Protein AF-A0A376EAD0-F1 (afdb_monomer)

Sequence (135 aa):
MKKTINVSNQGATLDTGRRNFLKLGGIGLAMAGLTLIGCDDDNDFGMTDNGPVFDLGTGDVGVLNYAYALEQLEADFYTKVVNNFYSGISSVERDLFTDLYHHEVIHRDFFKAAITGATTNILPTLEFKYPNVNF

Secondary structure (DSSP, 8-state):
-PPPP------------HHHHHHHHHHHHHHHHHHHHH---SS-------S------SHHHHHHHHHHHHHHHHHHHHHHHHHSPPTT--HHHHHHHHHHHHHHHHHHHHHHHHHHHH-S--PPPP----TT---

InterPro domains:
  IPR009078 Ferritin-like superfamily [SSF47240] (62-120)

Organism: Chryseobacterium carnipullorum (NCBI:txid1124835)

pLDDT: mean 79.0, std 20.99, range [40.53, 98.62]

Mean predicted aligned error: 15.54 Å

Structure (mmCIF, N/CA/C/O backbone):
data_AF-A0A376EAD0-F1
#
_entry.id   AF-A0A376EAD0-F1
#
loop_
_atom_site.group_PDB
_atom_site.id
_atom_site.type_symbol
_atom_site.label_atom_id
_atom_site.label_alt_id
_atom_site.label_comp_id
_atom_site.label_asym_id
_atom_site.label_entity_id
_atom_site.label_seq_id
_atom_site.pdbx_PDB_ins_code
_atom_site.Cartn_x
_atom_site.Cartn_y
_atom_site.Cartn_z
_atom_site.occupancy
_atom_site.B_iso_or_equiv
_atom_site.auth_seq_id
_atom_site.auth_comp_id
_atom_site.auth_asym_id
_atom_site.auth_atom_id
_atom_site.pdbx_PDB_model_num
ATOM 1 N N . MET A 1 1 ? -58.093 40.739 -10.030 1.00 44.81 1 MET A N 1
ATOM 2 C CA . MET A 1 1 ? -57.533 39.697 -10.920 1.00 44.81 1 MET A CA 1
ATOM 3 C C . MET A 1 1 ? -56.111 39.388 -10.465 1.00 44.81 1 MET A C 1
ATOM 5 O O . MET A 1 1 ? -55.276 40.280 -10.511 1.00 44.81 1 MET A O 1
ATOM 9 N N . LYS A 1 2 ? -55.853 38.185 -9.931 1.00 42.62 2 LYS A N 1
ATOM 10 C CA . LYS A 1 2 ? -54.508 37.761 -9.498 1.00 42.62 2 LYS A CA 1
ATOM 11 C C . LYS A 1 2 ? -53.690 37.365 -10.732 1.00 42.62 2 LYS A C 1
ATOM 13 O O . LYS A 1 2 ? -54.131 36.507 -11.489 1.00 42.62 2 LYS A O 1
ATOM 18 N N . LYS A 1 3 ? -52.526 37.988 -10.936 1.00 47.72 3 LYS A N 1
ATOM 19 C CA . LYS A 1 3 ? -51.526 37.519 -11.906 1.00 47.72 3 LYS A CA 1
ATOM 20 C C . LYS A 1 3 ? -50.803 36.319 -11.299 1.00 47.72 3 LYS A C 1
ATOM 22 O O . LYS A 1 3 ? -50.146 36.462 -10.272 1.00 47.72 3 LYS A O 1
ATOM 27 N N . THR A 1 4 ? -50.932 35.159 -11.929 1.00 53.41 4 THR A N 1
ATOM 28 C CA . THR A 1 4 ? -50.135 33.974 -11.605 1.00 53.41 4 THR A CA 1
ATOM 29 C C . THR A 1 4 ? -48.791 34.096 -12.315 1.00 53.41 4 THR A C 1
ATOM 31 O O . THR A 1 4 ? -48.750 34.252 -13.535 1.00 53.41 4 THR A O 1
ATOM 34 N N . ILE A 1 5 ? -47.698 34.070 -11.555 1.00 57.00 5 ILE A N 1
ATOM 35 C CA . ILE A 1 5 ? -46.342 33.981 -12.099 1.00 57.00 5 ILE A CA 1
ATOM 36 C C . ILE A 1 5 ? -46.033 32.496 -12.297 1.00 57.00 5 ILE A C 1
ATOM 38 O O . ILE A 1 5 ? -46.026 31.739 -11.330 1.00 57.00 5 ILE A O 1
ATOM 42 N N . ASN A 1 6 ? -45.789 32.081 -13.539 1.00 50.78 6 ASN A N 1
ATOM 43 C CA . ASN A 1 6 ? -45.278 30.746 -13.838 1.00 50.78 6 ASN A CA 1
ATOM 44 C C . ASN A 1 6 ? -43.752 30.774 -13.743 1.00 50.78 6 ASN A C 1
ATOM 46 O O . ASN A 1 6 ? -43.093 31.428 -14.550 1.00 50.78 6 ASN A O 1
ATOM 50 N N . VAL A 1 7 ? -43.200 30.062 -12.763 1.00 54.56 7 VAL A N 1
ATOM 51 C CA . VAL A 1 7 ? -41.757 29.825 -12.657 1.00 54.56 7 VAL A CA 1
ATOM 52 C C . VAL A 1 7 ? -41.439 28.549 -13.432 1.00 54.56 7 VAL A C 1
ATOM 54 O O . VAL A 1 7 ? -41.779 27.450 -13.000 1.00 54.56 7 VAL A O 1
ATOM 57 N N . SER A 1 8 ? -40.819 28.698 -14.603 1.00 53.62 8 SER A N 1
ATOM 58 C CA . SER A 1 8 ? -40.234 27.579 -15.345 1.00 53.62 8 SER A CA 1
ATOM 59 C C . SER A 1 8 ? -38.950 27.162 -14.643 1.00 53.62 8 SER A C 1
ATOM 61 O O . SER A 1 8 ? -37.937 27.855 -14.731 1.00 53.62 8 SER A O 1
ATOM 63 N N . ASN A 1 9 ? -38.990 26.036 -13.935 1.00 55.09 9 ASN A N 1
ATOM 64 C CA . ASN A 1 9 ? -37.794 25.439 -13.365 1.00 55.09 9 ASN A CA 1
ATOM 65 C C . ASN A 1 9 ? -37.097 24.619 -14.462 1.00 55.09 9 ASN A C 1
ATOM 67 O O . ASN A 1 9 ? -37.188 23.396 -14.499 1.00 55.09 9 ASN A O 1
ATOM 71 N N . GLN A 1 10 ? -36.389 25.294 -15.371 1.00 50.47 10 GLN A N 1
ATOM 72 C CA . GLN A 1 10 ? -35.324 24.662 -16.161 1.00 50.47 10 GLN A CA 1
ATOM 73 C C . GLN A 1 10 ? -34.096 24.471 -15.256 1.00 50.47 10 GLN A C 1
ATOM 75 O O . GLN A 1 10 ? -33.015 24.992 -15.503 1.00 50.47 10 GLN A O 1
ATOM 80 N N . GLY A 1 11 ? -34.300 23.767 -14.143 1.00 43.50 11 GLY A N 1
ATOM 81 C CA . GLY A 1 11 ? -33.235 23.271 -13.293 1.00 43.50 11 GLY A CA 1
ATOM 82 C C . GLY A 1 11 ? -32.808 21.931 -13.857 1.00 43.50 11 GLY A C 1
ATOM 83 O O . GLY A 1 11 ? -33.640 21.034 -13.984 1.00 43.50 11 GLY A O 1
ATOM 84 N N . ALA A 1 12 ? -31.537 21.830 -14.241 1.00 48.84 12 ALA A N 1
ATOM 85 C CA . ALA A 1 12 ? -30.898 20.601 -14.677 1.00 48.84 12 ALA A CA 1
ATOM 86 C C . ALA A 1 12 ? -31.404 19.413 -13.851 1.00 48.84 12 ALA A C 1
ATOM 88 O O . ALA A 1 12 ? -31.233 19.365 -12.631 1.00 48.84 12 ALA A O 1
ATOM 89 N N . THR A 1 13 ? -32.047 18.461 -14.522 1.00 49.56 13 THR A N 1
ATOM 90 C CA . THR A 1 13 ? -32.358 17.163 -13.938 1.00 49.56 13 THR A CA 1
ATOM 91 C C . THR A 1 13 ? -31.032 16.439 -13.755 1.00 49.56 13 THR A C 1
ATOM 93 O O . THR A 1 13 ? -30.590 15.689 -14.625 1.00 49.56 13 THR A O 1
ATOM 96 N N . LEU A 1 14 ? -30.347 16.714 -12.648 1.00 54.28 14 LEU A N 1
ATOM 97 C CA . LEU A 1 14 ? -29.260 15.872 -12.186 1.00 54.28 14 LEU A CA 1
ATOM 98 C C . LEU A 1 14 ? -29.912 14.589 -11.679 1.00 54.28 14 LEU A C 1
ATOM 100 O O . LEU A 1 14 ? -30.237 14.454 -10.499 1.00 54.28 14 LEU A O 1
ATOM 104 N N . ASP A 1 15 ? -30.149 13.660 -12.603 1.00 54.31 15 ASP A N 1
ATOM 105 C CA . ASP A 1 15 ? -30.403 12.263 -12.280 1.00 54.31 15 ASP A CA 1
ATOM 106 C C . ASP A 1 15 ? -29.133 11.715 -11.614 1.00 54.31 15 ASP A C 1
ATOM 108 O O . ASP A 1 15 ? -28.195 11.216 -12.244 1.00 54.31 15 ASP A O 1
ATOM 112 N N . THR A 1 16 ? -29.032 11.970 -10.312 1.00 60.84 16 THR A N 1
ATOM 113 C CA . THR A 1 16 ? -27.813 11.760 -9.537 1.00 60.84 16 THR A CA 1
ATOM 114 C C . THR A 1 16 ? -27.879 10.366 -8.936 1.00 60.84 16 THR A C 1
ATOM 116 O O . THR A 1 16 ? -27.987 10.175 -7.727 1.00 60.84 16 THR A O 1
ATOM 119 N N . GLY A 1 17 ? -27.833 9.350 -9.798 1.00 64.94 17 GLY A N 1
ATOM 120 C CA . GLY A 1 17 ? -27.558 7.993 -9.345 1.00 64.94 17 GLY A CA 1
ATOM 121 C C . GLY A 1 17 ? -26.221 7.970 -8.594 1.00 64.94 17 GLY A C 1
ATOM 122 O O . GLY A 1 17 ? -25.265 8.623 -9.013 1.00 64.94 17 GLY A O 1
ATOM 123 N N . ARG A 1 18 ? -26.114 7.190 -7.508 1.00 65.00 18 ARG A N 1
ATOM 124 C CA . ARG A 1 18 ? -24.875 7.035 -6.704 1.00 65.00 18 ARG A CA 1
ATOM 125 C C . ARG A 1 18 ? -23.624 6.771 -7.562 1.00 65.00 18 ARG A C 1
ATOM 127 O O . ARG A 1 18 ? -22.531 7.215 -7.235 1.00 65.00 18 ARG A O 1
ATOM 134 N N . ARG A 1 19 ? -23.803 6.101 -8.705 1.00 67.25 19 ARG A N 1
ATOM 135 C CA . ARG A 1 19 ? -22.758 5.830 -9.707 1.00 67.25 19 ARG A CA 1
ATOM 136 C C . ARG A 1 19 ? -22.295 7.084 -10.459 1.00 67.25 19 ARG A C 1
ATOM 138 O O . ARG A 1 19 ? -21.119 7.182 -10.779 1.00 67.25 19 ARG A O 1
ATOM 145 N N . ASN A 1 20 ? -23.186 8.036 -10.728 1.00 61.62 20 ASN A N 1
ATOM 146 C CA . ASN A 1 20 ? -22.835 9.319 -11.339 1.00 61.62 20 ASN A CA 1
ATOM 147 C C . ASN A 1 20 ? -22.179 10.268 -10.334 1.00 61.62 20 ASN A C 1
ATOM 149 O O . ASN A 1 20 ? -21.270 10.990 -10.721 1.00 61.62 20 ASN A O 1
ATOM 153 N N . PHE A 1 21 ? -22.565 10.215 -9.055 1.00 68.25 21 PHE A N 1
ATOM 154 C CA . PHE A 1 21 ? -21.861 10.942 -7.995 1.00 68.25 21 PHE A CA 1
ATOM 155 C C . PHE A 1 21 ? -20.411 10.458 -7.848 1.00 68.25 21 PHE A C 1
ATOM 157 O O . PHE A 1 21 ? -19.502 11.277 -7.839 1.00 68.25 21 PHE A O 1
ATOM 164 N N . LEU A 1 22 ? -20.176 9.139 -7.829 1.00 68.19 22 LEU A N 1
ATOM 165 C CA . LEU A 1 22 ? -18.817 8.581 -7.775 1.00 68.19 22 LEU A CA 1
ATOM 166 C C . LEU A 1 22 ? -18.011 8.855 -9.051 1.00 68.19 22 LEU A C 1
ATOM 168 O O . LEU A 1 22 ? -16.821 9.124 -8.964 1.00 68.19 22 LEU A O 1
ATOM 172 N N . LYS A 1 23 ? -18.638 8.845 -10.235 1.00 60.50 23 LYS A N 1
ATOM 173 C CA . LYS A 1 23 ? -17.961 9.230 -11.485 1.00 60.50 23 LYS A CA 1
ATOM 174 C C . LYS A 1 23 ? -17.588 10.710 -11.504 1.00 60.50 23 LYS A C 1
ATOM 176 O O . LYS A 1 23 ? -16.476 11.042 -11.888 1.00 60.50 23 LYS A O 1
ATOM 181 N N . LEU A 1 24 ? -18.498 11.589 -11.090 1.00 58.22 24 LEU A N 1
ATOM 182 C CA . LEU A 1 24 ? -18.262 13.032 -11.089 1.00 58.22 24 LEU A CA 1
ATOM 183 C C . LEU A 1 24 ? -17.289 13.443 -9.972 1.00 58.22 24 LEU A C 1
ATOM 185 O O . LEU A 1 24 ? -16.423 14.277 -10.204 1.00 58.22 24 LEU A O 1
ATOM 189 N N . GLY A 1 25 ? -17.379 12.809 -8.799 1.00 59.06 25 GLY A N 1
ATOM 190 C CA . GLY A 1 25 ? -16.431 12.976 -7.697 1.00 59.06 25 GLY A CA 1
ATOM 191 C C . GLY A 1 25 ? -15.050 12.395 -8.011 1.00 59.06 25 GLY A C 1
ATOM 192 O O . GLY A 1 25 ? -14.050 13.060 -7.774 1.00 59.06 25 GLY A O 1
ATOM 193 N N . GLY A 1 26 ? -14.985 11.203 -8.614 1.00 59.22 26 GLY A N 1
ATOM 194 C CA . GLY A 1 26 ? -13.729 10.552 -9.000 1.00 59.22 26 GLY A CA 1
ATOM 195 C C . GLY A 1 26 ? -12.989 11.292 -10.116 1.00 59.22 26 GLY A C 1
ATOM 196 O O . GLY A 1 26 ? -11.794 11.539 -9.998 1.00 59.22 26 GLY A O 1
ATOM 197 N N . ILE A 1 27 ? -13.699 11.726 -11.165 1.00 57.53 27 ILE A N 1
ATOM 198 C CA . ILE A 1 27 ? -13.109 12.552 -12.233 1.00 57.53 27 ILE A CA 1
ATOM 199 C C . ILE A 1 27 ? -12.746 13.942 -11.695 1.00 57.53 27 ILE A C 1
ATOM 201 O O . ILE A 1 27 ? -11.688 14.464 -12.029 1.00 57.53 27 ILE A O 1
ATOM 205 N N . GLY A 1 28 ? -13.582 14.536 -10.839 1.00 55.84 28 GLY A N 1
ATOM 206 C CA . GLY A 1 28 ? -13.325 15.850 -10.249 1.00 55.84 28 GLY A CA 1
ATOM 207 C C . GLY A 1 28 ? -12.076 15.882 -9.366 1.00 55.84 28 GLY A C 1
ATOM 208 O O . GLY A 1 28 ? -11.267 16.794 -9.505 1.00 55.84 28 GLY A O 1
ATOM 209 N N . LEU A 1 29 ? -11.882 14.873 -8.511 1.00 56.69 29 LEU A N 1
ATOM 210 C CA . LEU A 1 29 ? -10.699 14.764 -7.651 1.00 56.69 29 LEU A CA 1
ATOM 211 C C . LEU A 1 29 ? -9.432 14.431 -8.447 1.00 56.69 29 LEU A C 1
ATOM 213 O O . LEU A 1 29 ? -8.399 15.050 -8.208 1.00 56.69 29 LEU A O 1
ATOM 217 N N . ALA A 1 30 ? -9.512 13.523 -9.427 1.00 55.94 30 ALA A N 1
ATOM 218 C CA . ALA A 1 30 ? -8.368 13.188 -10.273 1.00 55.94 30 ALA A CA 1
ATOM 219 C C . ALA A 1 30 ? -7.915 14.388 -11.121 1.00 55.94 30 ALA A C 1
ATOM 221 O O . ALA A 1 30 ? -6.725 14.675 -11.187 1.00 55.94 30 ALA A O 1
ATOM 222 N N . MET A 1 31 ? -8.854 15.131 -11.719 1.00 52.78 31 MET A N 1
ATOM 223 C CA . MET A 1 31 ? -8.532 16.306 -12.533 1.00 52.78 31 MET A CA 1
ATOM 224 C C . MET A 1 31 ? -8.031 17.473 -11.679 1.00 52.78 31 MET A C 1
ATOM 226 O O . MET A 1 31 ? -7.024 18.069 -12.037 1.00 52.78 31 MET A O 1
ATOM 230 N N . ALA A 1 32 ? -8.670 17.776 -10.542 1.00 54.75 32 ALA A N 1
ATOM 231 C CA . ALA A 1 32 ? -8.211 18.848 -9.656 1.00 54.75 32 ALA A CA 1
ATOM 232 C C . ALA A 1 32 ? -6.832 18.541 -9.047 1.00 54.75 32 ALA A C 1
ATOM 234 O O . ALA A 1 32 ? -5.982 19.426 -8.996 1.00 54.75 32 ALA A O 1
ATOM 235 N N . GLY A 1 33 ? -6.581 17.286 -8.652 1.00 55.50 33 GLY A N 1
ATOM 236 C CA . GLY A 1 33 ? -5.270 16.840 -8.178 1.00 55.50 33 GLY A CA 1
ATOM 237 C C . GLY A 1 33 ? -4.187 16.965 -9.251 1.00 55.50 33 GLY A C 1
ATOM 238 O O . GLY A 1 33 ? -3.127 17.522 -8.985 1.00 55.50 33 GLY A O 1
ATOM 239 N N . LEU A 1 34 ? -4.470 16.543 -10.489 1.00 55.72 34 LEU A N 1
ATOM 240 C CA . LEU A 1 34 ? -3.508 16.642 -11.591 1.00 55.72 34 LEU A CA 1
ATOM 241 C C . LEU A 1 34 ? -3.261 18.093 -12.036 1.00 55.72 34 LEU A C 1
ATOM 243 O O . LEU A 1 34 ? -2.145 18.419 -12.418 1.00 55.72 34 LEU A O 1
ATOM 247 N N . THR A 1 35 ? -4.262 18.981 -11.966 1.00 57.44 35 THR A N 1
ATOM 248 C CA . THR A 1 35 ? -4.092 20.404 -12.320 1.00 57.44 35 THR A CA 1
ATOM 249 C C . THR A 1 35 ? -3.399 21.220 -11.233 1.00 57.44 35 THR A C 1
ATOM 251 O O . THR A 1 35 ? -2.720 22.181 -11.565 1.00 57.44 35 THR A O 1
ATOM 254 N N . LEU A 1 36 ? -3.538 20.850 -9.954 1.00 55.09 36 LEU A N 1
ATOM 255 C CA . LEU A 1 36 ? -2.813 21.504 -8.855 1.00 55.09 36 LEU A CA 1
ATOM 256 C C . LEU A 1 36 ? -1.356 21.025 -8.742 1.00 55.09 36 LEU A C 1
ATOM 258 O O . LEU A 1 36 ? -0.538 21.727 -8.164 1.00 55.09 36 LEU A O 1
ATOM 262 N N . ILE A 1 37 ? -1.024 19.856 -9.301 1.00 56.31 37 ILE A N 1
ATOM 263 C CA . ILE A 1 37 ? 0.360 19.358 -9.412 1.00 56.31 37 ILE A CA 1
ATOM 264 C C . ILE A 1 37 ? 0.986 19.745 -10.768 1.00 56.31 37 ILE A C 1
ATOM 266 O O . ILE A 1 37 ? 2.200 19.871 -10.875 1.00 56.31 37 ILE A O 1
ATOM 270 N N . GLY A 1 38 ? 0.172 19.927 -11.813 1.00 52.59 38 GLY A N 1
ATOM 271 C CA . GLY A 1 38 ? 0.619 20.163 -13.192 1.00 52.59 38 GLY A CA 1
ATOM 272 C C . GLY A 1 38 ? 0.589 21.617 -13.673 1.00 52.59 38 GLY A C 1
ATOM 273 O O . GLY A 1 38 ? 0.950 21.872 -14.819 1.00 52.59 38 GLY A O 1
ATOM 274 N N . CYS A 1 39 ? 0.142 22.566 -12.849 1.00 55.97 39 CYS A N 1
ATOM 275 C CA . CYS A 1 39 ? 0.218 23.997 -13.145 1.00 55.97 39 CYS A CA 1
ATOM 276 C C . CYS A 1 39 ? 0.876 24.743 -11.988 1.00 55.97 39 CYS A C 1
ATOM 278 O O . CYS A 1 39 ? 0.216 25.503 -11.293 1.00 55.97 39 CYS A O 1
ATOM 280 N N . ASP A 1 40 ? 2.175 24.529 -11.826 1.00 45.41 40 ASP A N 1
ATOM 281 C CA . ASP A 1 40 ? 3.089 25.604 -11.458 1.00 45.41 40 ASP A CA 1
ATOM 282 C C . ASP A 1 40 ? 4.371 25.398 -12.274 1.00 45.41 40 ASP A C 1
ATOM 284 O O . ASP A 1 40 ? 5.026 24.362 -12.184 1.00 45.41 40 ASP A O 1
ATOM 288 N N . ASP A 1 41 ? 4.685 26.382 -13.120 1.00 52.78 41 ASP A N 1
ATOM 289 C CA . ASP A 1 41 ? 5.960 26.508 -13.854 1.00 52.78 41 ASP A CA 1
ATOM 290 C C . ASP A 1 41 ? 7.067 27.083 -12.938 1.00 52.78 41 ASP A C 1
ATOM 292 O O . ASP A 1 41 ? 8.156 27.453 -13.385 1.00 52.78 41 ASP A O 1
ATOM 296 N N . ASP A 1 42 ? 6.787 27.160 -11.636 1.00 48.03 42 ASP A N 1
ATOM 297 C CA . ASP A 1 42 ? 7.727 27.578 -10.617 1.00 48.03 42 ASP A CA 1
ATOM 298 C C . ASP A 1 42 ? 8.451 26.340 -10.087 1.00 48.03 42 ASP A C 1
ATOM 300 O O . ASP A 1 42 ? 7.881 25.434 -9.480 1.00 48.03 42 ASP A O 1
ATOM 304 N N . ASN A 1 43 ? 9.750 26.318 -10.371 1.00 48.72 43 ASN A N 1
ATOM 305 C CA . ASN A 1 43 ? 10.728 25.272 -10.080 1.00 48.72 43 ASN A CA 1
ATOM 306 C C . ASN A 1 43 ? 11.004 25.097 -8.571 1.00 48.72 43 ASN A C 1
ATOM 308 O O . ASN A 1 43 ? 12.156 24.968 -8.170 1.00 48.72 43 ASN A O 1
ATOM 312 N N . ASP A 1 44 ? 9.965 25.128 -7.743 1.00 44.25 44 ASP A N 1
ATOM 313 C CA . ASP A 1 44 ? 10.037 25.135 -6.284 1.00 44.25 44 ASP A CA 1
ATOM 314 C C . ASP A 1 44 ? 9.026 24.154 -5.664 1.00 44.25 44 ASP A C 1
ATOM 316 O O . ASP A 1 44 ? 8.573 24.312 -4.527 1.00 44.25 44 ASP A O 1
ATOM 320 N N . PHE A 1 45 ? 8.776 23.023 -6.338 1.00 42.16 45 PHE A N 1
ATOM 321 C CA . PHE A 1 45 ? 8.647 21.785 -5.572 1.00 42.16 45 PHE A CA 1
ATOM 322 C C . PHE A 1 45 ? 10.008 21.529 -4.934 1.00 42.16 45 PHE A C 1
ATOM 324 O O . PHE A 1 45 ? 10.846 20.806 -5.472 1.00 42.16 45 PHE A O 1
ATOM 331 N N . GLY A 1 46 ? 10.226 22.153 -3.777 1.00 40.53 46 GLY A N 1
ATOM 332 C CA . GLY A 1 46 ? 11.277 21.809 -2.840 1.00 40.53 46 GLY A CA 1
ATOM 333 C C . GLY A 1 46 ? 11.041 20.389 -2.345 1.00 40.53 46 GLY A C 1
ATOM 334 O O . GLY A 1 46 ? 10.667 20.175 -1.192 1.00 40.53 46 GLY A O 1
ATOM 335 N N . MET A 1 47 ? 11.251 19.408 -3.225 1.00 42.69 47 MET A N 1
ATOM 336 C CA . MET A 1 47 ? 11.552 18.047 -2.848 1.00 42.69 47 MET A CA 1
ATOM 337 C C . MET A 1 47 ? 12.806 18.183 -2.010 1.00 42.69 47 MET A C 1
ATOM 339 O O . MET A 1 47 ? 13.895 18.429 -2.520 1.00 42.69 47 MET A O 1
ATOM 343 N N . THR A 1 48 ? 12.612 18.201 -0.695 1.00 41.03 48 THR A N 1
ATOM 344 C CA . THR A 1 48 ? 13.724 18.353 0.218 1.00 41.03 48 THR A CA 1
ATOM 345 C C . THR A 1 48 ? 14.597 17.131 -0.007 1.00 41.03 48 THR A C 1
ATOM 347 O O . THR A 1 48 ? 14.192 16.013 0.309 1.00 41.03 48 THR A O 1
ATOM 350 N N . ASP A 1 49 ? 15.743 17.3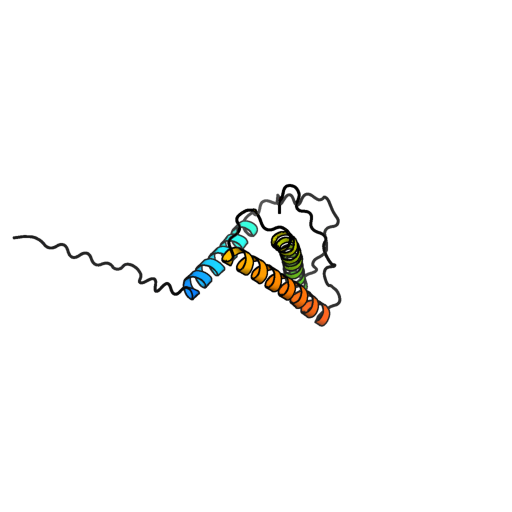56 -0.639 1.00 47.72 49 ASP A N 1
ATOM 351 C CA . ASP A 1 49 ? 16.717 16.348 -1.029 1.00 47.72 49 ASP A CA 1
ATOM 352 C C . ASP A 1 49 ? 17.350 15.773 0.247 1.00 47.72 49 ASP A C 1
ATOM 354 O O . ASP A 1 49 ? 18.367 16.247 0.746 1.00 47.72 49 ASP A O 1
ATOM 358 N N . ASN A 1 50 ? 16.642 14.837 0.880 1.00 47.16 50 ASN A N 1
ATOM 359 C CA . ASN A 1 50 ? 16.986 14.263 2.183 1.00 47.16 50 ASN A CA 1
ATOM 360 C C . ASN A 1 50 ? 17.017 12.727 2.153 1.00 47.16 50 ASN A C 1
ATOM 362 O O . ASN A 1 50 ? 16.901 12.074 3.192 1.00 47.16 50 ASN A O 1
ATOM 366 N N . GLY A 1 51 ? 17.188 12.120 0.981 1.00 55.00 51 GLY A N 1
ATOM 367 C CA . GLY A 1 51 ? 17.316 10.672 0.871 1.00 55.00 51 GLY A CA 1
ATOM 368 C C . GLY A 1 51 ? 17.640 10.212 -0.544 1.00 55.00 51 GLY A C 1
ATOM 369 O O . GLY A 1 51 ? 17.588 11.014 -1.472 1.00 55.00 51 GLY A O 1
ATOM 370 N N . PRO A 1 52 ? 17.983 8.926 -0.730 1.00 55.75 52 PRO A N 1
ATOM 371 C CA . PRO A 1 52 ? 18.139 8.368 -2.063 1.00 55.75 52 PRO A CA 1
ATOM 372 C C . PRO A 1 52 ? 16.830 8.567 -2.834 1.00 55.75 52 PRO A C 1
ATOM 374 O O . PRO A 1 52 ? 15.794 8.025 -2.454 1.00 55.75 52 PRO A O 1
ATOM 377 N N . VAL A 1 53 ? 16.873 9.365 -3.901 1.00 63.97 53 VAL A N 1
ATOM 378 C CA . VAL A 1 53 ? 15.780 9.450 -4.871 1.00 63.97 53 VAL A CA 1
ATOM 379 C C . VAL A 1 53 ? 15.628 8.052 -5.469 1.00 63.97 53 VAL A C 1
ATOM 381 O O . VAL A 1 53 ? 16.525 7.569 -6.161 1.00 63.97 53 VAL A O 1
ATOM 384 N N . PHE A 1 54 ? 14.542 7.354 -5.136 1.00 73.00 54 PHE A N 1
ATOM 385 C CA . PHE A 1 54 ? 14.270 6.042 -5.713 1.00 73.00 54 PHE A CA 1
ATOM 386 C C . PHE A 1 54 ? 13.836 6.237 -7.168 1.00 73.00 54 PHE A C 1
ATOM 388 O O . PHE A 1 54 ? 12.855 6.928 -7.440 1.00 73.00 54 PHE A O 1
ATOM 395 N N . ASP A 1 55 ? 14.595 5.658 -8.097 1.00 82.81 55 ASP A N 1
ATOM 396 C CA . ASP A 1 55 ? 14.311 5.741 -9.527 1.00 82.81 55 ASP A CA 1
ATOM 397 C C . ASP A 1 55 ? 13.051 4.934 -9.864 1.00 82.81 55 ASP A C 1
ATOM 399 O O . ASP A 1 55 ? 12.995 3.718 -9.672 1.00 82.81 55 ASP A O 1
ATOM 403 N N . LEU A 1 56 ? 12.032 5.629 -10.362 1.00 87.81 56 LEU A N 1
ATOM 404 C CA . LEU A 1 56 ? 10.778 5.022 -10.799 1.00 87.81 56 LEU A CA 1
ATOM 405 C C . LEU A 1 56 ? 10.923 4.373 -12.185 1.00 87.81 56 LEU A C 1
ATOM 407 O O . LEU A 1 56 ? 10.131 3.504 -12.549 1.00 87.81 56 LEU A O 1
ATOM 411 N N . GLY A 1 57 ? 11.939 4.757 -12.958 1.00 87.00 57 GLY A N 1
ATOM 412 C CA . GLY A 1 57 ? 12.076 4.444 -14.372 1.00 87.00 57 GLY A CA 1
ATOM 413 C C . GLY A 1 57 ? 11.347 5.452 -15.266 1.00 87.00 57 GLY A C 1
ATOM 414 O O . GLY A 1 57 ? 10.993 6.555 -14.857 1.00 87.00 57 GLY A O 1
ATOM 415 N N . THR A 1 58 ? 11.125 5.079 -16.529 1.00 87.38 58 THR A N 1
ATOM 416 C CA . THR A 1 58 ? 10.511 5.951 -17.546 1.00 87.38 58 THR A CA 1
ATOM 417 C C . THR A 1 58 ? 9.363 5.257 -18.278 1.00 87.38 58 THR A C 1
ATOM 419 O O . THR A 1 58 ? 9.218 4.032 -18.221 1.00 87.38 58 THR A O 1
ATOM 422 N N . GLY A 1 59 ? 8.532 6.047 -18.965 1.00 92.25 59 GLY A N 1
ATOM 423 C CA . GLY A 1 59 ? 7.381 5.550 -19.722 1.00 92.25 59 GLY A CA 1
ATOM 424 C C . GLY A 1 59 ? 6.361 4.820 -18.843 1.00 92.25 59 GLY A C 1
ATOM 425 O O . GLY A 1 59 ? 6.218 5.125 -17.659 1.00 92.25 59 GLY A O 1
ATOM 426 N N . ASP A 1 60 ? 5.678 3.831 -19.419 1.00 93.88 60 ASP A N 1
ATOM 427 C CA . ASP A 1 60 ? 4.602 3.095 -18.743 1.00 93.88 60 ASP A CA 1
ATOM 428 C C . ASP A 1 60 ? 5.086 2.367 -17.481 1.00 93.88 60 ASP A C 1
ATOM 430 O O . ASP A 1 60 ? 4.390 2.348 -16.470 1.00 93.88 60 ASP A O 1
ATOM 434 N N . VAL A 1 61 ? 6.309 1.822 -17.496 1.00 92.69 61 VAL A N 1
ATOM 435 C CA . VAL A 1 61 ? 6.907 1.181 -16.311 1.00 92.69 61 VAL A CA 1
ATOM 436 C C . VAL A 1 61 ? 7.108 2.196 -15.188 1.00 92.69 61 VAL A C 1
ATOM 438 O O . VAL A 1 61 ? 6.828 1.877 -14.037 1.00 92.69 61 VAL A O 1
ATOM 441 N N . GLY A 1 62 ? 7.530 3.422 -15.516 1.00 93.50 62 GLY A N 1
ATOM 442 C C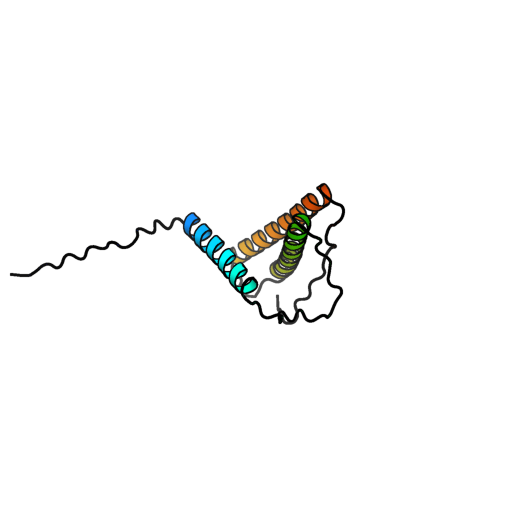A . GLY A 1 62 ? 7.648 4.515 -14.549 1.00 93.50 62 GLY A CA 1
AT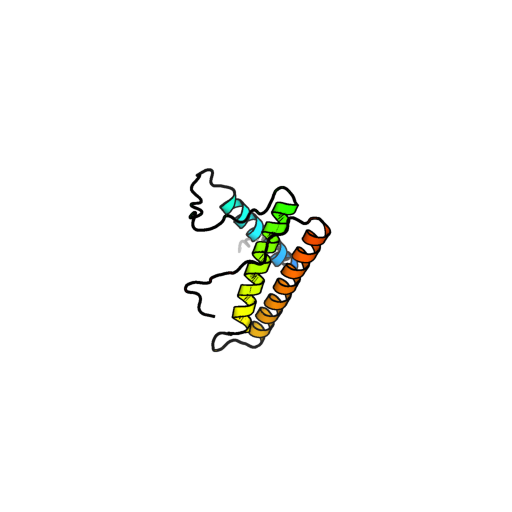OM 443 C C . GLY A 1 62 ? 6.319 4.858 -13.883 1.00 93.50 62 GLY A C 1
ATOM 444 O O . GLY A 1 62 ? 6.241 4.9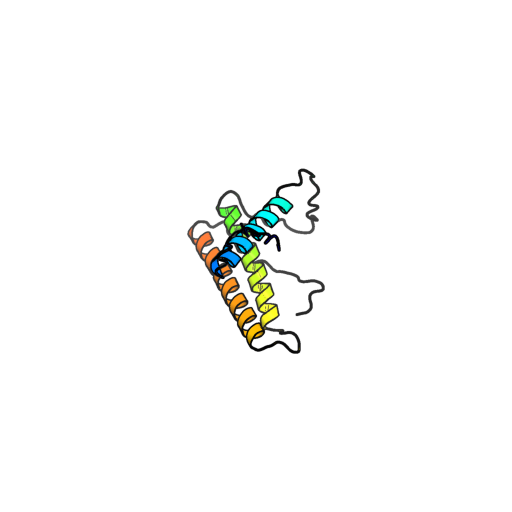49 -12.659 1.00 93.50 62 GLY A O 1
ATOM 445 N N . VAL A 1 63 ? 5.254 4.964 -14.681 1.00 95.56 63 VAL A N 1
ATOM 446 C CA . VAL A 1 63 ? 3.893 5.213 -14.178 1.00 95.56 63 VAL A CA 1
ATOM 447 C C . VAL A 1 63 ? 3.415 4.066 -13.284 1.00 95.56 63 VAL A C 1
ATOM 449 O O . VAL A 1 63 ? 2.846 4.310 -12.222 1.00 95.56 63 VAL A O 1
ATOM 452 N N . LEU A 1 64 ? 3.678 2.815 -13.669 1.00 96.19 64 LEU A N 1
ATOM 453 C CA . LEU A 1 64 ? 3.304 1.649 -12.866 1.00 96.19 64 LEU A CA 1
ATOM 454 C C . LEU A 1 64 ? 4.115 1.545 -11.568 1.00 96.19 64 LEU A C 1
ATOM 456 O O . LEU A 1 64 ? 3.541 1.226 -10.533 1.00 96.19 64 LEU A O 1
ATOM 460 N N . ASN A 1 65 ? 5.418 1.842 -11.586 1.00 95.94 65 ASN A N 1
ATOM 461 C CA . ASN A 1 65 ? 6.238 1.896 -10.372 1.00 95.94 65 ASN A CA 1
ATOM 462 C C . ASN A 1 65 ? 5.790 3.022 -9.437 1.00 95.94 65 ASN A C 1
ATOM 464 O O . ASN A 1 65 ? 5.797 2.836 -8.223 1.00 95.94 65 ASN A O 1
ATOM 468 N N . TYR A 1 66 ? 5.366 4.164 -9.985 1.00 95.62 66 TYR A N 1
ATOM 469 C CA . TYR A 1 66 ? 4.774 5.237 -9.194 1.00 95.62 66 TYR A CA 1
ATOM 470 C C . TYR A 1 66 ? 3.471 4.790 -8.523 1.00 95.62 66 TYR A C 1
ATOM 472 O O . TYR A 1 66 ? 3.338 4.929 -7.309 1.00 95.62 66 TYR A O 1
ATOM 480 N N . ALA A 1 67 ? 2.548 4.183 -9.278 1.00 97.12 67 ALA A N 1
ATOM 481 C CA . ALA A 1 67 ? 1.323 3.617 -8.714 1.00 97.12 67 ALA A CA 1
ATOM 482 C C . ALA A 1 67 ? 1.650 2.580 -7.630 1.00 97.12 67 ALA A C 1
ATOM 484 O O . ALA A 1 67 ? 1.174 2.685 -6.508 1.00 97.12 67 ALA A O 1
ATOM 485 N N . TYR A 1 68 ? 2.569 1.654 -7.906 1.00 97.56 68 TYR A N 1
ATOM 486 C CA . TYR A 1 68 ? 3.013 0.659 -6.935 1.00 97.56 68 TYR A CA 1
ATOM 487 C C . TYR A 1 68 ? 3.600 1.277 -5.654 1.00 97.56 68 TYR A C 1
ATOM 489 O O . TYR A 1 68 ? 3.390 0.735 -4.571 1.00 97.56 68 TYR A O 1
ATOM 497 N N . ALA A 1 69 ? 4.310 2.406 -5.740 1.00 96.62 69 ALA A N 1
ATOM 498 C CA . ALA A 1 69 ? 4.792 3.129 -4.563 1.00 96.62 69 ALA A CA 1
ATOM 499 C C . ALA A 1 69 ? 3.636 3.639 -3.686 1.00 96.62 69 ALA A C 1
ATOM 501 O O . ALA A 1 69 ? 3.699 3.514 -2.462 1.00 96.62 69 ALA A O 1
ATOM 502 N N . LEU A 1 70 ? 2.588 4.187 -4.311 1.00 97.44 70 LEU A N 1
ATOM 503 C CA . LEU A 1 70 ? 1.392 4.666 -3.617 1.00 97.44 70 LEU A CA 1
ATOM 504 C C . LEU A 1 70 ? 0.643 3.511 -2.949 1.00 97.44 70 LEU A C 1
ATOM 506 O O . LEU A 1 70 ? 0.368 3.585 -1.757 1.00 97.44 70 LEU A O 1
ATOM 510 N N . GLU A 1 71 ? 0.434 2.400 -3.652 1.00 98.25 71 GLU A N 1
ATOM 511 C CA . GLU A 1 71 ? -0.253 1.238 -3.072 1.00 98.25 71 GLU A CA 1
ATOM 512 C C . GLU A 1 71 ? 0.527 0.628 -1.896 1.00 98.25 71 GLU A C 1
ATOM 514 O O . GLU A 1 71 ? -0.052 0.151 -0.922 1.00 98.25 71 GLU A O 1
ATOM 519 N N . GLN A 1 72 ? 1.866 0.653 -1.939 1.00 98.25 72 GLN A N 1
ATOM 520 C CA . GLN A 1 72 ? 2.684 0.256 -0.789 1.00 98.25 72 GLN A CA 1
ATOM 521 C C . GLN A 1 72 ? 2.456 1.170 0.424 1.00 98.25 72 GLN A C 1
ATOM 523 O O . GLN A 1 72 ? 2.375 0.668 1.549 1.00 98.25 72 GLN A O 1
ATOM 528 N N . LEU A 1 73 ? 2.351 2.485 0.200 1.00 97.69 73 LEU A N 1
ATOM 529 C CA . LEU A 1 73 ? 2.085 3.473 1.247 1.00 97.69 73 LEU A CA 1
ATOM 530 C C . LEU A 1 73 ? 0.703 3.268 1.858 1.00 97.69 73 LEU A C 1
ATOM 532 O O . LEU A 1 73 ? 0.569 3.269 3.082 1.00 97.69 73 LEU A O 1
ATOM 536 N N . GLU A 1 74 ? -0.317 3.098 1.023 1.00 98.25 74 GLU A N 1
ATOM 537 C CA . GLU A 1 74 ? 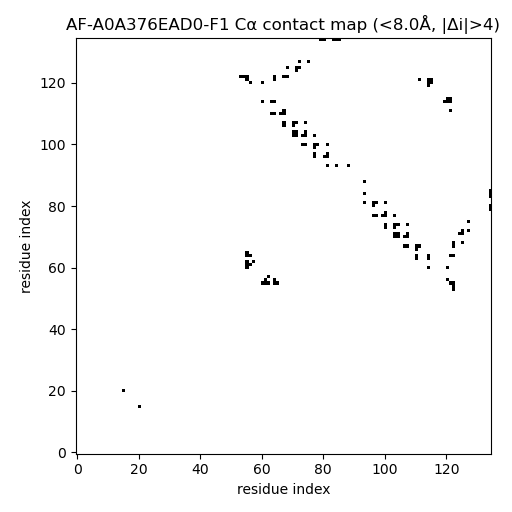-1.698 2.947 1.470 1.00 98.25 74 GLU A CA 1
ATOM 538 C C . GLU A 1 74 ? -1.903 1.607 2.186 1.00 98.25 74 GLU A C 1
ATOM 540 O O . GLU A 1 74 ? -2.501 1.572 3.265 1.00 98.25 74 GLU A O 1
ATOM 545 N N . ALA A 1 75 ? -1.304 0.521 1.68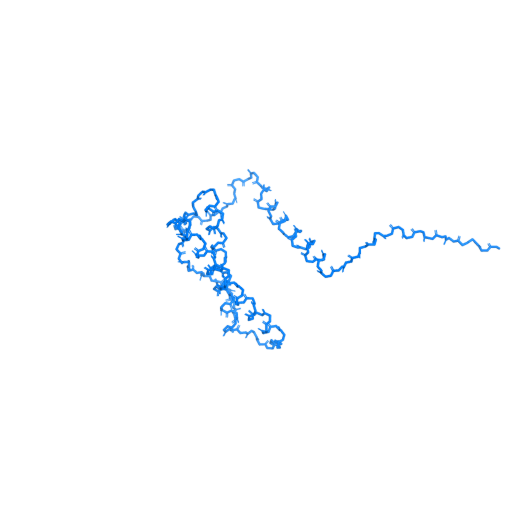4 1.00 98.50 75 ALA A N 1
ATOM 546 C CA . ALA A 1 75 ? -1.320 -0.771 2.361 1.00 98.50 75 ALA A CA 1
ATOM 547 C C . ALA A 1 75 ? -0.655 -0.710 3.749 1.00 98.50 75 ALA A C 1
ATOM 549 O O . ALA A 1 75 ? -1.215 -1.249 4.708 1.00 98.50 75 ALA A O 1
ATOM 550 N N . ASP A 1 76 ? 0.507 -0.057 3.903 1.00 98.38 76 ASP A N 1
ATOM 551 C CA . ASP A 1 76 ? 1.133 0.108 5.228 1.00 98.38 76 ASP A CA 1
ATOM 552 C C . ASP A 1 76 ? 0.294 1.015 6.140 1.00 98.38 76 ASP A C 1
ATOM 554 O O . ASP A 1 76 ? 0.073 0.684 7.307 1.00 98.38 76 ASP A O 1
ATOM 558 N N . PHE A 1 77 ? -0.250 2.111 5.606 1.00 98.31 77 PHE A N 1
ATOM 559 C CA . PHE A 1 77 ? -1.101 3.029 6.360 1.00 98.31 77 PHE A CA 1
ATOM 560 C C . PHE A 1 77 ? -2.346 2.326 6.912 1.00 98.31 77 PHE A C 1
ATOM 562 O O . PHE A 1 77 ? -2.571 2.333 8.126 1.00 98.31 77 PHE A O 1
ATOM 569 N N . TYR A 1 78 ? -3.130 1.657 6.062 1.00 98.31 78 TYR A N 1
ATOM 570 C CA . TYR A 1 78 ? -4.336 0.962 6.510 1.00 98.31 78 TYR A CA 1
ATOM 571 C C . TYR A 1 78 ? -4.022 -0.252 7.381 1.00 98.31 78 TYR A C 1
ATOM 573 O O . TYR A 1 78 ? -4.801 -0.544 8.285 1.00 98.31 78 TYR A O 1
ATOM 581 N N . THR A 1 79 ? -2.858 -0.893 7.215 1.00 98.25 79 THR A N 1
ATOM 582 C CA . THR A 1 79 ? -2.376 -1.896 8.181 1.00 98.25 79 THR A CA 1
ATOM 583 C C . THR A 1 79 ? -2.274 -1.294 9.583 1.00 98.25 79 THR A C 1
ATOM 585 O O . THR A 1 79 ? -2.692 -1.922 10.556 1.00 98.25 79 THR A O 1
ATOM 588 N N . LYS A 1 80 ? -1.734 -0.077 9.726 1.00 97.12 80 LYS A N 1
ATOM 589 C CA . LYS A 1 80 ? -1.637 0.583 11.039 1.00 97.12 80 LYS A CA 1
ATOM 590 C C . LYS A 1 80 ? -3.010 0.968 11.589 1.00 97.12 80 LYS A C 1
ATOM 592 O O . LYS A 1 80 ? -3.235 0.752 12.779 1.00 97.12 80 LYS A O 1
ATOM 597 N N . VAL A 1 81 ? -3.922 1.444 10.734 1.00 97.19 81 VAL A N 1
ATOM 598 C CA . VAL A 1 81 ? -5.309 1.795 11.103 1.00 97.19 81 VAL A CA 1
ATOM 599 C C . VAL A 1 81 ? -6.078 0.583 11.630 1.00 97.19 81 VAL A C 1
ATOM 601 O O . VAL A 1 81 ? -6.643 0.645 12.717 1.00 97.19 81 VAL A O 1
ATOM 604 N N . VAL A 1 82 ? -6.089 -0.546 10.911 1.00 97.88 82 VAL A N 1
ATOM 605 C CA . VAL A 1 82 ? -6.885 -1.717 11.335 1.00 97.88 82 VAL A CA 1
ATOM 606 C C . VAL A 1 82 ? -6.329 -2.404 12.583 1.00 97.88 82 VAL A C 1
ATOM 608 O O . VAL A 1 82 ? -7.065 -3.087 13.295 1.00 97.88 82 VAL A O 1
ATOM 611 N N . ASN A 1 83 ? -5.041 -2.204 12.874 1.00 97.31 83 ASN A N 1
ATOM 612 C CA . ASN A 1 83 ? -4.401 -2.703 14.090 1.00 97.31 83 ASN A CA 1
ATOM 613 C C . ASN A 1 83 ? -4.558 -1.764 15.294 1.00 97.31 83 ASN A C 1
ATOM 615 O O . ASN A 1 83 ? -4.354 -2.200 16.425 1.00 97.31 83 ASN A O 1
ATOM 619 N N . ASN A 1 84 ? -4.930 -0.502 15.072 1.00 96.69 84 ASN A N 1
ATOM 620 C CA . ASN A 1 84 ? -5.120 0.497 16.119 1.00 96.69 84 ASN A CA 1
ATOM 621 C C . ASN A 1 84 ? -6.346 1.344 15.767 1.00 96.69 84 ASN A C 1
ATOM 623 O O . ASN A 1 84 ? -6.240 2.448 15.253 1.00 96.69 84 ASN A O 1
ATOM 627 N N . PHE A 1 85 ? -7.544 0.801 15.984 1.00 95.56 85 PHE A N 1
ATOM 628 C CA . PHE A 1 85 ? -8.751 1.597 15.786 1.00 95.56 85 PHE A CA 1
ATOM 629 C C . PHE A 1 85 ? -8.896 2.647 16.894 1.00 95.56 85 PHE A C 1
ATOM 631 O O . PHE A 1 85 ? -8.705 2.345 18.076 1.00 95.56 85 PHE A O 1
ATOM 638 N N . TYR A 1 86 ? -9.332 3.853 16.527 1.00 93.62 86 TYR A N 1
ATOM 639 C CA . TYR A 1 86 ? -9.615 4.908 17.495 1.00 93.62 86 TYR A CA 1
ATOM 640 C C . TYR A 1 86 ? -10.768 4.536 18.440 1.00 93.62 86 TYR A C 1
ATOM 642 O O . TYR A 1 86 ? -11.678 3.765 18.122 1.00 93.62 86 TYR A O 1
ATOM 650 N N . SER A 1 87 ? -10.745 5.130 19.633 1.00 95.81 87 SER A N 1
ATOM 651 C CA . SER A 1 87 ? -11.766 4.892 20.653 1.00 95.81 87 SER A CA 1
ATOM 652 C C . SER A 1 87 ? -13.154 5.339 20.183 1.00 95.81 87 SER A C 1
ATOM 654 O O . SER A 1 87 ? -13.329 6.465 19.722 1.00 95.81 87 SER A O 1
ATOM 656 N N . GLY A 1 88 ? -14.152 4.468 20.346 1.00 96.56 88 GLY A N 1
ATOM 657 C CA . GLY A 1 88 ? -15.542 4.752 19.976 1.00 96.56 88 GLY A CA 1
ATOM 658 C C . GLY A 1 88 ? -15.897 4.477 18.512 1.00 96.56 88 GLY A C 1
ATOM 659 O O . GLY A 1 88 ? -17.004 4.820 18.104 1.00 96.56 88 GLY A O 1
ATOM 660 N N . ILE A 1 89 ? -15.003 3.853 17.740 1.00 97.50 89 ILE A N 1
ATOM 661 C CA . ILE A 1 89 ? -15.275 3.456 16.356 1.00 97.50 89 ILE A CA 1
ATOM 662 C C . ILE A 1 89 ? -16.534 2.575 16.233 1.00 97.50 89 ILE A C 1
ATOM 664 O O . ILE A 1 89 ? -16.765 1.656 17.027 1.00 97.50 89 ILE A O 1
ATOM 668 N N . SER A 1 90 ? -17.364 2.848 15.227 1.00 98.44 90 SER A N 1
ATOM 669 C CA . SER A 1 90 ? -18.558 2.048 14.941 1.00 98.44 90 SER A CA 1
ATOM 670 C C . SER A 1 90 ? -18.215 0.742 14.215 1.00 98.44 90 SER A C 1
ATOM 672 O O . SER A 1 90 ? -17.153 0.597 13.612 1.00 98.44 90 SER A O 1
ATOM 674 N N . SER A 1 91 ? -19.136 -0.228 14.213 1.00 98.19 91 SER A N 1
ATOM 675 C CA . SER A 1 91 ? -18.943 -1.468 13.446 1.00 98.19 91 SER A CA 1
ATOM 676 C C . SER A 1 91 ? -18.807 -1.207 11.944 1.00 98.19 91 SER A C 1
ATOM 678 O O . SER A 1 91 ? -17.972 -1.824 11.298 1.00 98.19 91 SER A O 1
ATOM 680 N N . VAL A 1 92 ? -19.573 -0.252 11.408 1.00 98.44 92 VAL A N 1
ATOM 681 C CA . VAL A 1 92 ? -19.552 0.098 9.979 1.00 98.44 92 VAL A CA 1
ATOM 6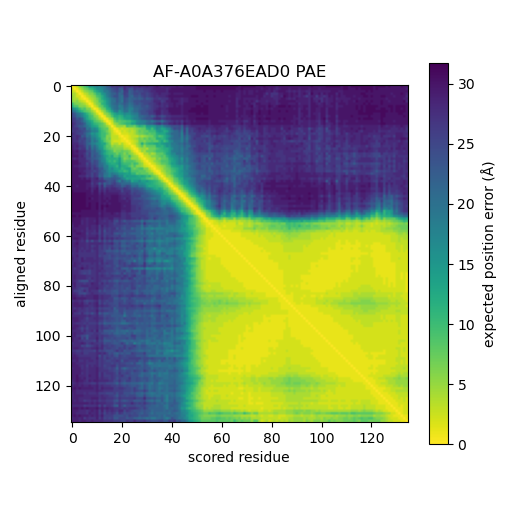82 C C . VAL A 1 92 ? -18.207 0.697 9.572 1.00 98.44 92 VAL A C 1
ATOM 684 O O . VAL A 1 92 ? -17.686 0.365 8.514 1.00 98.44 92 VAL A O 1
ATOM 687 N N . GLU A 1 93 ? -17.622 1.555 10.409 1.00 98.00 93 GLU A N 1
ATOM 688 C CA . GLU A 1 93 ? -16.293 2.122 10.150 1.00 98.00 93 GLU A CA 1
ATOM 689 C C . GLU A 1 93 ? -15.203 1.050 10.231 1.00 98.00 93 GLU A C 1
ATOM 691 O O . GLU A 1 93 ? -14.302 1.039 9.396 1.00 98.00 93 GLU A O 1
ATOM 696 N N . ARG A 1 94 ? -15.299 0.109 11.183 1.00 98.06 94 ARG A N 1
ATOM 697 C CA . ARG A 1 94 ? -14.366 -1.029 11.258 1.00 98.06 94 ARG A CA 1
ATOM 698 C C . ARG A 1 94 ? -14.408 -1.874 9.993 1.00 98.06 94 ARG A C 1
ATOM 700 O O . ARG A 1 94 ? -13.348 -2.213 9.471 1.00 98.06 94 ARG A O 1
ATOM 707 N N . ASP A 1 95 ? -15.606 -2.189 9.508 1.00 98.44 95 ASP A N 1
ATOM 708 C CA . ASP A 1 95 ? -15.783 -2.961 8.279 1.00 98.44 95 ASP A CA 1
ATOM 709 C C . ASP A 1 95 ? -15.210 -2.189 7.081 1.00 98.44 95 ASP A C 1
ATOM 711 O O . ASP A 1 95 ? -14.407 -2.733 6.330 1.00 98.44 95 ASP A O 1
ATOM 715 N N . LEU A 1 96 ? -15.507 -0.888 6.971 1.00 98.56 96 LEU A N 1
ATOM 716 C CA . LEU A 1 96 ? -14.983 -0.031 5.905 1.00 98.56 96 LEU A CA 1
ATOM 717 C C . LEU A 1 96 ? -13.447 0.023 5.887 1.00 98.56 96 LEU A C 1
ATOM 719 O O . LEU A 1 96 ? -12.845 -0.170 4.835 1.00 98.56 96 LEU A O 1
ATOM 723 N N . PHE A 1 97 ? -12.797 0.281 7.025 1.00 98.38 97 PHE A N 1
ATOM 724 C CA . PHE A 1 97 ? -11.331 0.336 7.077 1.00 98.38 97 PHE A CA 1
ATOM 725 C C . PHE A 1 97 ? -10.686 -1.029 6.837 1.00 98.38 97 PHE A C 1
ATOM 727 O O . PHE A 1 97 ? -9.601 -1.098 6.264 1.00 98.38 97 PHE A O 1
ATOM 734 N N . THR A 1 98 ? -11.355 -2.111 7.238 1.00 98.38 98 THR A N 1
ATOM 735 C CA . THR A 1 98 ? -10.901 -3.476 6.947 1.00 98.38 98 THR A CA 1
ATOM 736 C C . THR A 1 98 ? -10.996 -3.778 5.451 1.00 98.38 98 THR A C 1
ATOM 738 O O . THR A 1 98 ? -10.070 -4.354 4.881 1.00 98.38 98 THR A O 1
ATOM 741 N N . ASP A 1 99 ? -12.070 -3.347 4.791 1.00 98.62 99 ASP A N 1
ATOM 742 C CA . ASP A 1 99 ? -12.229 -3.488 3.344 1.00 98.62 99 ASP A CA 1
ATOM 743 C C . ASP A 1 99 ? -11.202 -2.653 2.571 1.00 98.62 99 ASP A C 1
ATOM 745 O O . ASP A 1 99 ? -10.657 -3.134 1.578 1.00 98.62 99 ASP A O 1
ATOM 749 N N . LEU A 1 100 ? -10.903 -1.431 3.024 1.00 98.50 100 LEU A N 1
ATOM 750 C CA . LEU A 1 100 ? -9.840 -0.602 2.444 1.00 98.50 100 LEU A CA 1
ATOM 751 C C . LEU A 1 100 ? -8.479 -1.283 2.597 1.00 98.50 100 LEU A C 1
ATOM 753 O O . LEU A 1 100 ? -7.791 -1.486 1.605 1.00 98.50 100 LEU A O 1
ATOM 757 N N . TYR A 1 101 ? -8.139 -1.752 3.802 1.00 98.50 101 TYR A N 1
ATOM 758 C CA . TYR A 1 101 ? -6.913 -2.520 4.031 1.00 98.50 101 TYR A CA 1
ATOM 759 C C . TYR A 1 101 ? -6.759 -3.690 3.046 1.00 98.50 101 TYR A C 1
ATOM 761 O O . TYR A 1 101 ? -5.697 -3.856 2.444 1.00 98.50 101 TYR A O 1
ATOM 769 N N . HIS A 1 102 ? -7.811 -4.489 2.849 1.00 98.62 102 HIS A N 1
ATOM 770 C CA . HIS A 1 102 ? -7.754 -5.605 1.908 1.00 98.62 102 HIS A CA 1
ATOM 771 C C . HIS A 1 102 ? -7.586 -5.149 0.455 1.00 98.62 102 HIS A C 1
ATOM 773 O O . HIS A 1 102 ? -6.825 -5.785 -0.276 1.00 98.62 102 HIS A O 1
ATOM 779 N N . HIS A 1 103 ? -8.257 -4.072 0.033 1.00 98.44 103 HIS A N 1
ATOM 780 C CA . HIS A 1 103 ? -8.086 -3.529 -1.316 1.00 98.44 103 HIS A CA 1
ATOM 781 C C . HIS A 1 103 ? -6.648 -3.092 -1.564 1.00 98.44 103 HIS A C 1
ATOM 783 O O . HIS A 1 103 ? -6.055 -3.559 -2.534 1.00 98.44 103 HIS A O 1
ATOM 789 N N . GLU A 1 104 ? -6.052 -2.316 -0.659 1.00 98.31 104 GLU A N 1
ATOM 790 C CA . GLU A 1 104 ? -4.713 -1.776 -0.913 1.00 98.31 104 GLU A CA 1
ATOM 791 C C . GLU A 1 104 ? -3.632 -2.862 -0.851 1.00 98.31 104 GLU A C 1
ATOM 793 O O . GLU A 1 104 ? -2.666 -2.842 -1.615 1.00 98.31 104 GLU A O 1
ATOM 798 N N . VAL A 1 105 ? -3.813 -3.901 -0.024 1.00 98.50 105 VAL A N 1
ATOM 799 C CA . VAL A 1 105 ? -2.945 -5.091 -0.069 1.00 98.50 105 VAL A CA 1
ATOM 800 C C . VAL A 1 105 ? -3.041 -5.795 -1.425 1.00 98.50 105 VAL A C 1
ATOM 802 O O . VAL A 1 105 ? -2.012 -6.163 -1.998 1.00 98.50 105 VAL A O 1
ATOM 805 N N . ILE A 1 106 ? -4.255 -5.966 -1.955 1.00 98.62 106 ILE A N 1
ATOM 806 C CA . ILE A 1 106 ? -4.471 -6.594 -3.263 1.00 98.62 106 ILE A CA 1
ATOM 807 C C . ILE A 1 106 ? -3.900 -5.725 -4.384 1.00 98.62 106 ILE A C 1
ATOM 809 O O . ILE A 1 106 ? -3.244 -6.268 -5.269 1.00 98.62 106 ILE A O 1
ATOM 813 N N . HIS A 1 107 ? -4.104 -4.407 -4.360 1.00 98.44 107 HIS A N 1
ATOM 814 C CA . HIS A 1 107 ? -3.545 -3.490 -5.352 1.00 98.44 107 HIS A CA 1
ATOM 815 C C . HIS A 1 107 ? -2.020 -3.536 -5.350 1.00 98.44 107 HIS A C 1
ATOM 817 O O . HIS A 1 107 ? -1.415 -3.767 -6.400 1.00 98.44 107 HIS A O 1
ATOM 823 N N . ARG A 1 108 ? -1.389 -3.427 -4.174 1.00 98.50 108 ARG A N 1
ATOM 824 C CA . ARG A 1 108 ? 0.063 -3.559 -4.020 1.00 98.50 108 ARG A CA 1
ATOM 825 C C . ARG A 1 108 ? 0.569 -4.856 -4.649 1.00 98.50 108 ARG A C 1
ATOM 827 O O . ARG A 1 108 ? 1.504 -4.837 -5.450 1.00 98.50 108 ARG A O 1
ATOM 834 N N . ASP A 1 109 ? -0.042 -5.984 -4.299 1.00 98.31 109 ASP A N 1
ATOM 835 C CA . ASP A 1 109 ? 0.395 -7.296 -4.778 1.00 98.31 109 ASP A CA 1
ATOM 836 C C . ASP A 1 109 ? 0.117 -7.480 -6.280 1.00 98.31 109 ASP A C 1
ATOM 838 O O . ASP A 1 109 ? 0.933 -8.070 -6.994 1.00 98.31 109 ASP A O 1
ATOM 842 N N . PHE A 1 110 ? -0.982 -6.910 -6.780 1.00 98.19 110 PHE A N 1
ATOM 843 C CA . PHE A 1 110 ? -1.320 -6.875 -8.199 1.00 98.19 110 PHE A CA 1
ATOM 844 C C . PHE A 1 110 ? -0.285 -6.091 -9.009 1.00 98.19 110 PHE A C 1
ATOM 846 O O . PHE A 1 110 ? 0.266 -6.637 -9.966 1.00 98.19 110 PHE A O 1
ATOM 853 N N . PHE A 1 111 ? 0.032 -4.850 -8.627 1.00 98.06 111 PHE A N 1
ATOM 854 C CA . PHE A 1 111 ? 1.037 -4.054 -9.335 1.00 98.06 111 PHE A CA 1
ATOM 855 C C . PHE A 1 111 ? 2.416 -4.701 -9.260 1.00 98.06 111 PHE A C 1
ATOM 857 O O . PHE A 1 111 ? 3.109 -4.774 -10.276 1.00 98.06 111 PHE A O 1
ATOM 864 N N . LYS A 1 112 ? 2.789 -5.265 -8.103 1.00 97.81 112 LYS A N 1
ATOM 865 C CA . LYS A 1 112 ? 4.034 -6.027 -7.970 1.00 97.81 112 LYS A CA 1
ATOM 866 C C . LYS A 1 112 ? 4.109 -7.164 -8.987 1.00 97.81 112 LYS A C 1
ATOM 868 O O . LYS A 1 112 ? 5.125 -7.316 -9.669 1.00 97.81 112 LYS A O 1
ATOM 873 N N . ALA A 1 113 ? 3.045 -7.959 -9.096 1.00 97.75 113 ALA A N 1
ATOM 874 C CA . ALA A 1 113 ? 2.975 -9.077 -10.029 1.00 97.75 113 ALA A CA 1
ATOM 875 C C . ALA A 1 113 ? 2.985 -8.612 -11.494 1.00 97.75 113 ALA A C 1
ATOM 877 O O . ALA A 1 113 ? 3.729 -9.164 -12.304 1.00 97.75 113 ALA A O 1
ATOM 878 N N . ALA A 1 114 ? 2.206 -7.580 -11.827 1.00 96.12 114 ALA A N 1
ATOM 879 C CA . ALA A 1 114 ? 2.109 -7.035 -13.177 1.00 96.12 114 ALA A CA 1
ATOM 880 C C . ALA A 1 114 ? 3.451 -6.471 -13.671 1.00 96.12 114 ALA A C 1
ATOM 882 O O . ALA A 1 114 ? 3.893 -6.812 -14.768 1.00 96.12 114 ALA A O 1
ATOM 883 N N . ILE A 1 115 ? 4.134 -5.669 -12.846 1.00 96.69 115 ILE A N 1
ATOM 884 C CA . ILE A 1 115 ? 5.433 -5.076 -13.193 1.00 96.69 115 ILE A CA 1
ATOM 885 C C . ILE A 1 115 ? 6.493 -6.171 -13.317 1.00 96.69 115 ILE A C 1
ATOM 887 O O . ILE A 1 115 ? 7.182 -6.223 -14.332 1.00 96.69 115 ILE A O 1
ATOM 891 N N . THR A 1 116 ? 6.573 -7.095 -12.350 1.00 96.38 116 THR A N 1
ATOM 892 C CA . THR A 1 116 ? 7.545 -8.209 -12.379 1.00 96.38 116 THR A CA 1
ATOM 893 C C . THR A 1 116 ? 7.338 -9.122 -13.593 1.00 96.38 116 THR A C 1
ATOM 895 O O . THR A 1 116 ? 8.295 -9.674 -14.132 1.00 96.38 116 THR A O 1
ATOM 898 N N . GLY A 1 117 ? 6.092 -9.282 -14.050 1.00 96.06 117 GLY A N 1
ATOM 899 C CA . GLY A 1 117 ? 5.771 -10.038 -15.261 1.00 96.06 117 GLY A CA 1
ATOM 900 C C . GLY A 1 117 ? 6.216 -9.356 -16.559 1.00 96.06 117 GLY A C 1
ATOM 901 O O . GLY A 1 117 ? 6.418 -10.041 -17.560 1.00 96.06 117 GLY A O 1
ATOM 902 N N . ALA A 1 118 ? 6.383 -8.031 -16.552 1.00 92.62 118 ALA A N 1
ATOM 903 C CA . ALA A 1 118 ? 6.778 -7.245 -17.721 1.00 92.62 118 ALA A CA 1
ATOM 904 C C . ALA A 1 118 ? 8.268 -6.860 -17.725 1.00 92.62 118 ALA A C 1
ATOM 906 O O . ALA A 1 118 ? 8.856 -6.689 -18.793 1.00 92.62 118 ALA A O 1
ATOM 907 N N . THR A 1 119 ? 8.885 -6.689 -16.554 1.00 93.81 119 THR A N 1
ATOM 908 C CA . THR A 1 119 ? 10.250 -6.171 -16.414 1.00 93.81 119 THR A CA 1
ATOM 909 C C . THR A 1 119 ? 10.878 -6.545 -15.070 1.00 93.81 119 THR A C 1
ATOM 911 O O . THR A 1 119 ? 10.196 -6.856 -14.099 1.00 93.81 119 THR A O 1
ATOM 914 N N . THR A 1 120 ? 12.206 -6.466 -14.996 1.00 92.38 120 THR A N 1
ATOM 915 C CA . THR A 1 120 ? 12.968 -6.568 -13.742 1.00 92.38 120 THR A CA 1
ATOM 916 C C . THR A 1 120 ? 13.133 -5.224 -13.029 1.00 92.38 120 THR A C 1
ATOM 918 O O . THR A 1 120 ? 13.584 -5.196 -11.887 1.00 92.38 120 THR A O 1
ATOM 921 N N . ASN A 1 121 ? 12.790 -4.113 -13.689 1.00 90.56 121 ASN A N 1
ATOM 922 C CA . ASN A 1 121 ? 12.908 -2.756 -13.147 1.00 90.56 121 ASN A CA 1
ATOM 923 C C . ASN A 1 121 ? 11.690 -2.421 -12.280 1.00 90.56 121 ASN A C 1
ATOM 925 O O . ASN A 1 121 ? 10.847 -1.608 -12.656 1.00 90.56 121 ASN A O 1
ATOM 929 N N . ILE A 1 122 ? 11.586 -3.100 -11.143 1.00 93.94 122 ILE A N 1
ATOM 930 C CA . ILE A 1 122 ? 10.525 -2.905 -10.159 1.00 93.94 122 ILE A CA 1
ATOM 931 C C . ILE A 1 122 ? 11.053 -2.133 -8.954 1.00 93.94 122 ILE A C 1
ATOM 933 O O . ILE A 1 122 ? 12.170 -2.366 -8.487 1.00 93.94 122 ILE A O 1
ATOM 937 N N . LEU A 1 123 ? 10.223 -1.240 -8.423 1.00 92.75 123 LEU A N 1
ATOM 938 C CA . LEU A 1 123 ? 10.511 -0.551 -7.175 1.00 92.75 123 LEU A CA 1
ATOM 939 C C . LEU A 1 123 ? 10.708 -1.557 -6.020 1.00 92.75 123 LEU A C 1
ATOM 941 O O . LEU A 1 123 ? 9.940 -2.520 -5.899 1.00 92.75 123 LEU A O 1
ATOM 945 N N . PRO A 1 124 ? 11.702 -1.364 -5.137 1.00 92.62 124 PRO A N 1
ATOM 946 C CA . PRO A 1 124 ? 11.824 -2.187 -3.942 1.00 92.62 124 PRO A CA 1
ATOM 947 C C . PRO A 1 124 ? 10.643 -1.972 -2.984 1.00 92.62 124 PRO A C 1
ATOM 949 O O . PRO A 1 124 ? 9.831 -1.056 -3.142 1.00 92.62 124 PRO A O 1
ATOM 952 N N . THR A 1 125 ? 10.563 -2.824 -1.958 1.00 93.81 125 THR A N 1
ATOM 953 C CA . THR A 1 125 ? 9.656 -2.570 -0.838 1.00 93.81 125 THR A CA 1
ATOM 954 C C . THR A 1 125 ? 10.105 -1.320 -0.089 1.00 93.81 125 THR A C 1
ATOM 956 O O . THR A 1 125 ? 11.248 -1.252 0.363 1.00 93.81 125 THR A O 1
ATOM 959 N N . LEU A 1 126 ? 9.209 -0.344 0.020 1.00 93.06 126 LEU A N 1
ATOM 960 C CA . LEU A 1 126 ? 9.451 0.920 0.701 1.00 93.06 126 LEU A CA 1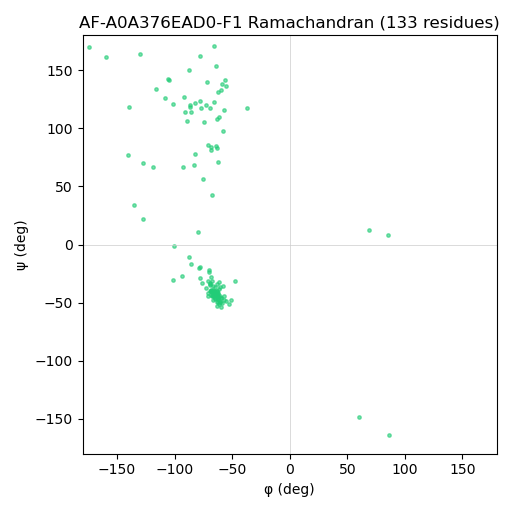
ATOM 961 C C . LEU A 1 126 ? 9.121 0.812 2.194 1.00 93.06 126 LEU A C 1
ATOM 963 O O . LEU A 1 126 ? 8.233 0.065 2.603 1.00 93.06 126 LEU A O 1
ATOM 967 N N . GLU A 1 127 ? 9.832 1.594 3.003 1.00 92.44 127 GLU A N 1
ATOM 968 C CA . GLU A 1 127 ? 9.538 1.787 4.423 1.00 92.44 127 GLU A CA 1
ATOM 969 C C . GLU A 1 127 ? 8.978 3.196 4.629 1.00 92.44 127 GLU A C 1
ATOM 971 O O . GLU A 1 127 ? 9.616 4.185 4.257 1.00 92.44 127 GLU A O 1
ATOM 976 N N . P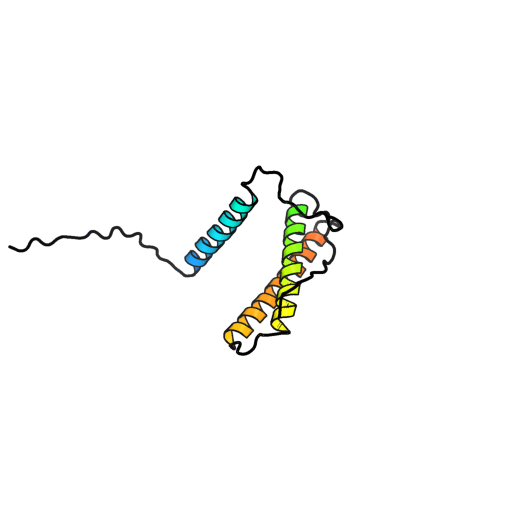HE A 1 128 ? 7.802 3.293 5.250 1.00 93.00 128 PHE A N 1
ATOM 977 C CA . PHE A 1 128 ? 7.124 4.565 5.475 1.00 93.00 128 PHE A CA 1
ATOM 978 C C . PHE A 1 128 ? 7.205 5.001 6.931 1.00 93.00 128 PHE A C 1
ATOM 980 O O . PHE A 1 128 ? 7.100 4.210 7.870 1.00 93.00 128 PHE A O 1
ATOM 987 N N . LYS A 1 129 ? 7.362 6.310 7.114 1.00 91.75 129 LYS A N 1
ATOM 988 C CA . LYS A 1 129 ? 7.358 6.959 8.421 1.00 91.75 129 LYS A CA 1
ATOM 989 C C . LYS A 1 129 ? 6.174 7.907 8.487 1.00 91.75 129 LYS A C 1
ATOM 991 O O . LYS A 1 129 ? 5.981 8.714 7.586 1.00 91.75 129 LYS A O 1
ATOM 996 N N . TYR A 1 130 ? 5.443 7.850 9.594 1.00 93.38 130 TYR A N 1
ATOM 997 C CA . TYR A 1 130 ? 4.280 8.700 9.850 1.00 93.38 130 TYR A CA 1
ATOM 998 C C . TYR A 1 130 ? 4.536 9.557 11.092 1.00 93.38 130 TYR A C 1
ATOM 1000 O O . TYR A 1 130 ? 3.928 9.332 12.143 1.00 93.38 130 TYR A O 1
ATOM 1008 N N . PRO A 1 131 ? 5.501 10.495 11.035 1.00 92.25 131 PRO A N 1
ATOM 1009 C CA . PRO A 1 131 ? 5.777 11.351 12.175 1.00 92.25 131 PRO A CA 1
ATOM 1010 C C . PRO A 1 131 ? 4.517 12.150 12.518 1.00 92.25 131 PRO A C 1
ATOM 1012 O O . PRO A 1 131 ? 3.896 12.750 11.644 1.00 92.25 131 PRO A O 1
ATOM 1015 N N . ASN A 1 132 ? 4.165 12.175 13.802 1.00 91.62 132 ASN A N 1
ATOM 1016 C CA . ASN A 1 132 ? 3.005 12.898 14.335 1.00 91.62 132 ASN A CA 1
ATOM 1017 C C . ASN A 1 132 ? 1.629 12.343 13.927 1.00 91.62 132 ASN A C 1
ATOM 1019 O O . ASN A 1 132 ? 0.623 13.005 14.175 1.00 91.62 132 ASN A O 1
ATOM 1023 N N . VAL A 1 133 ? 1.557 11.140 13.353 1.00 90.38 133 VAL A N 1
ATOM 1024 C CA . VAL A 1 133 ? 0.284 10.427 13.193 1.00 90.38 133 VAL A CA 1
ATOM 1025 C C . VAL A 1 133 ? 0.075 9.524 14.402 1.00 90.38 133 VAL A C 1
ATOM 1027 O O . VAL A 1 133 ? 0.950 8.733 14.754 1.00 90.38 133 VAL A O 1
ATOM 1030 N N . ASN A 1 134 ? -1.085 9.658 15.041 1.00 87.38 134 ASN A N 1
ATOM 1031 C CA . ASN A 1 134 ? -1.549 8.735 16.067 1.00 87.38 134 ASN A CA 1
ATOM 1032 C C . ASN A 1 134 ? -2.574 7.798 15.426 1.00 87.38 134 ASN A C 1
ATOM 1034 O O . ASN A 1 134 ? -3.560 8.289 14.874 1.00 87.38 134 ASN A O 1
ATOM 1038 N N . PHE A 1 135 ? -2.302 6.497 15.473 1.00 88.94 135 PHE A N 1
ATOM 1039 C CA . PHE A 1 135 ? -3.205 5.459 14.987 1.00 88.94 135 PHE A CA 1
ATOM 1040 C C . PHE A 1 135 ? -4.047 4.964 16.161 1.00 88.94 135 PHE A C 1
ATOM 1042 O O . PHE A 1 135 ? -3.437 4.572 17.183 1.00 88.94 135 PHE A O 1
#

Radius of gyration: 22.31 Å; Cα contacts (8 Å, |Δi|>4): 72; chains: 1; bounding box: 76×50×40 Å

Foldseek 3Di:
DDDDDDDDPPPPPCPPDVVNVCVCVVCVCVVVVCCVVVPDPDPPPPPPPDDPPFQLDDDPSSVLLVQLVVLLVQLVVLVVCLVDPDPPDDPVVNVVSVVSNVVSVCSNVVSVVVSVVVDPPHTDRDDDDDPPDDD

Nearest PDB structures (foldseek):
  4j2c-assembly2_C  TM=8.478E-01  e=3.792E+00  Homo sapiens
  7aal-assembly1_B  TM=8.447E-01  e=8.017E+00  Homo sapiens
  6czq-assembly1_B  TM=6.293E-01  e=6.745E+00  Rattus norvegicus

Solvent-accessible surface area (backbone atoms only — not comparable to full-atom values): 8407 Å² total; per-residue (Å²): 135,86,83,82,82,84,81,82,77,88,62,81,83,73,80,70,48,73,68,51,50,51,51,52,50,49,53,48,51,54,50,53,53,49,48,69,70,69,65,64,96,61,96,68,80,73,70,74,89,78,66,86,80,78,79,45,69,63,70,70,58,15,53,48,32,49,51,34,52,50,25,47,51,48,23,53,50,31,52,47,40,71,74,27,70,61,90,85,69,50,72,67,56,54,52,52,46,47,53,50,28,54,48,26,46,49,50,26,53,46,42,51,50,56,44,57,75,75,39,88,83,59,67,75,91,81,86,86,82,64,85,91,64,86,90